Protein AF-A0A958RE32-F1 (afdb_monomer)

Solvent-accessible surface area (backbone atoms only — not comparable to full-atom values): 5850 Å² total; per-residue (Å²): 126,75,71,66,57,62,54,50,54,52,54,55,56,51,62,74,69,63,74,47,72,66,55,55,51,49,58,53,49,54,55,51,52,52,52,31,66,75,67,73,54,88,83,80,66,58,71,59,56,53,50,49,66,52,49,50,57,54,50,54,53,39,24,56,78,45,50,43,34,54,66,59,23,15,59,75,70,73,48,55,49,69,57,46,50,53,49,37,63,72,67,67,59,83,75,64,62,78,126

Foldseek 3Di:
DVPVVVVVVVVVVVVVVDCDPVNVVVVVVVVVVVVCVVVVDDDPPVVVVVCLVVVLVLLLVLCVVVQNPLVSSCVVVVHDSVVSVVSCVVNVHDRHRDD

Sequence (99 aa):
METYETQRDHLYVTNLNSTSLEHLVKSKLSLLFEQQKQADVELNGLHKIIIEQVEKPLIELSLRQYNGNQVKAAKLLGINRNTLKKKIDAYKIEVKKHH

pLDDT: mean 83.8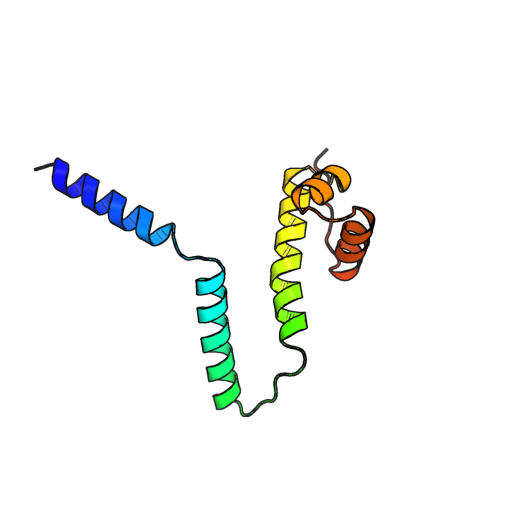5, std 16.87, range [43.72, 97.25]

Structure (mmCIF, N/CA/C/O backbone):
data_AF-A0A958RE32-F1
#
_entry.id   AF-A0A958RE32-F1
#
loop_
_atom_site.group_PDB
_atom_site.id
_atom_site.type_symbol
_atom_site.label_atom_id
_atom_site.label_alt_id
_atom_site.label_comp_id
_atom_site.label_asym_id
_atom_site.label_entity_id
_atom_site.label_seq_id
_atom_site.pdbx_PDB_ins_code
_atom_site.Cartn_x
_atom_site.Cartn_y
_atom_site.Cartn_z
_atom_site.occupancy
_atom_site.B_iso_or_equiv
_atom_site.auth_seq_id
_atom_site.auth_comp_id
_atom_site.auth_asym_id
_atom_site.auth_atom_id
_atom_site.pdbx_PDB_model_num
ATOM 1 N N . MET A 1 1 ? -14.042 45.659 -10.125 1.00 48.41 1 MET A N 1
ATOM 2 C CA . MET A 1 1 ? -14.971 44.690 -9.499 1.00 48.41 1 MET A CA 1
ATOM 3 C C . MET A 1 1 ? -14.619 43.248 -9.867 1.00 48.41 1 MET A C 1
ATOM 5 O O . MET A 1 1 ? -14.758 42.402 -9.004 1.00 48.41 1 MET A O 1
ATOM 9 N N . GLU A 1 2 ? -14.056 42.980 -11.052 1.00 50.03 2 GLU A N 1
ATOM 10 C CA . GLU A 1 2 ? -13.708 41.624 -11.544 1.00 50.03 2 GLU A CA 1
ATOM 11 C C . GLU A 1 2 ? -12.478 40.946 -10.893 1.00 50.03 2 GLU A C 1
ATOM 13 O O . GLU A 1 2 ? -12.237 39.755 -11.083 1.00 50.03 2 GLU A O 1
ATOM 18 N N . THR A 1 3 ? -11.680 41.661 -10.094 1.00 43.72 3 THR A N 1
ATOM 19 C CA . THR A 1 3 ? -10.432 41.115 -9.524 1.00 43.72 3 THR A CA 1
ATOM 20 C C . THR A 1 3 ? -10.617 40.375 -8.194 1.00 43.72 3 THR A C 1
ATOM 22 O O . THR A 1 3 ? -9.760 39.578 -7.821 1.00 43.72 3 THR A O 1
ATOM 25 N N . TYR A 1 4 ? -11.732 40.585 -7.484 1.00 49.62 4 TYR A N 1
ATOM 26 C CA . TYR A 1 4 ? -12.010 39.915 -6.201 1.00 49.62 4 TYR A CA 1
ATOM 27 C C . TYR A 1 4 ? -12.692 38.547 -6.362 1.00 49.62 4 TYR A C 1
ATOM 29 O O . TYR A 1 4 ? -12.613 37.714 -5.460 1.00 49.62 4 TYR A O 1
ATOM 37 N N . GLU A 1 5 ? -13.341 38.307 -7.501 1.00 49.53 5 GLU A N 1
ATOM 38 C CA . GLU A 1 5 ? -14.027 37.048 -7.822 1.00 49.53 5 GLU A CA 1
ATOM 39 C C . GLU A 1 5 ? -13.012 35.967 -8.223 1.00 49.53 5 GLU A C 1
ATOM 41 O O . GLU A 1 5 ? -12.954 34.904 -7.608 1.00 49.53 5 GLU A O 1
ATOM 46 N N . THR A 1 6 ? -12.069 36.326 -9.101 1.00 51.91 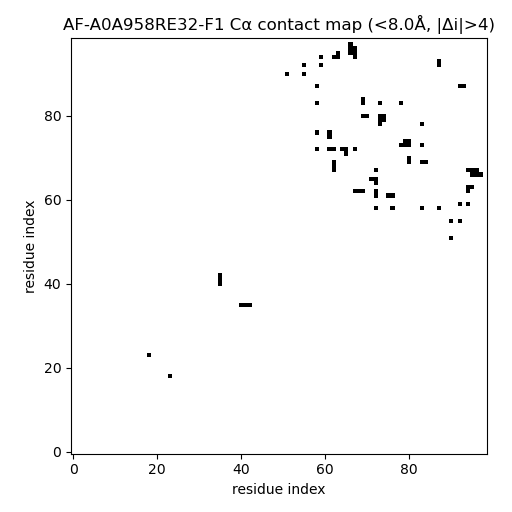6 THR A N 1
ATOM 47 C CA . THR A 1 6 ? -10.961 35.462 -9.552 1.00 51.91 6 THR A CA 1
ATOM 48 C C . THR A 1 6 ? -10.073 34.961 -8.399 1.00 51.91 6 THR A C 1
ATOM 50 O O . THR A 1 6 ? -9.546 33.848 -8.433 1.00 51.91 6 THR A O 1
ATOM 53 N N . GLN A 1 7 ? -9.916 35.758 -7.337 1.00 48.00 7 GLN A N 1
ATOM 54 C CA . GLN A 1 7 ? -9.099 35.385 -6.179 1.00 48.00 7 GLN A CA 1
ATOM 55 C C . GLN A 1 7 ? -9.831 34.440 -5.209 1.00 48.00 7 GLN A C 1
ATOM 57 O O . GLN A 1 7 ? -9.185 33.619 -4.556 1.00 48.00 7 GLN A O 1
ATOM 62 N N . ARG A 1 8 ? -11.170 34.499 -5.141 1.00 51.34 8 ARG A N 1
ATOM 63 C CA . ARG A 1 8 ? -11.984 33.545 -4.368 1.00 51.34 8 ARG A CA 1
ATOM 64 C C . ARG A 1 8 ? -11.993 32.169 -5.026 1.00 51.34 8 ARG A C 1
ATOM 66 O O . ARG A 1 8 ? -11.800 31.181 -4.323 1.00 51.34 8 ARG A O 1
ATOM 73 N N . ASP A 1 9 ? -12.101 32.107 -6.350 1.00 51.81 9 ASP A N 1
ATOM 74 C CA . ASP A 1 9 ? -12.082 30.838 -7.088 1.00 51.81 9 ASP A CA 1
ATOM 75 C C . ASP A 1 9 ? -10.749 30.094 -6.922 1.00 51.81 9 ASP A C 1
ATOM 77 O O . ASP A 1 9 ? -10.726 28.888 -6.669 1.00 51.81 9 ASP A O 1
ATOM 81 N N . HIS A 1 10 ? -9.624 30.814 -6.924 1.00 54.56 10 HIS A N 1
ATOM 82 C CA . HIS A 1 10 ? -8.313 30.214 -6.666 1.00 54.56 10 HIS A CA 1
ATOM 83 C C . HIS A 1 10 ? -8.144 29.673 -5.235 1.00 54.56 10 HIS A C 1
ATOM 85 O O . HIS A 1 10 ? -7.472 28.651 -5.061 1.00 54.56 10 HIS A O 1
ATOM 91 N N . LEU A 1 11 ? -8.761 30.305 -4.228 1.00 50.66 11 LEU A N 1
ATOM 92 C CA . LEU A 1 11 ? -8.757 29.849 -2.828 1.00 50.66 11 LEU A CA 1
ATOM 93 C C . LEU A 1 11 ? -9.627 28.591 -2.619 1.00 50.66 11 LEU A C 1
ATOM 95 O O . LEU A 1 11 ? -9.255 27.723 -1.828 1.00 50.66 11 LEU A O 1
ATOM 99 N N . TYR A 1 12 ? -10.728 28.427 -3.364 1.00 50.97 12 TYR A N 1
ATOM 100 C CA . TYR A 1 12 ? -11.518 27.183 -3.361 1.00 50.97 12 TYR A CA 1
ATOM 101 C C . TYR A 1 12 ? -10.790 26.028 -4.060 1.00 50.97 12 TYR A C 1
ATOM 103 O O . TYR A 1 12 ? -10.766 24.907 -3.549 1.00 50.97 12 TYR A O 1
ATOM 111 N N . VAL A 1 13 ? -10.125 26.299 -5.187 1.00 51.97 13 VAL A N 1
ATOM 112 C CA . VAL A 1 13 ? -9.361 25.290 -5.938 1.00 51.97 13 VAL A CA 1
ATOM 113 C C . VAL A 1 13 ? -8.128 24.813 -5.158 1.00 51.97 13 VAL A C 1
ATOM 115 O O . VAL A 1 13 ? -7.788 23.636 -5.215 1.00 51.97 13 VAL A O 1
ATOM 118 N N . THR A 1 14 ? -7.465 25.669 -4.374 1.00 51.03 14 THR A N 1
ATOM 119 C CA . THR A 1 14 ? -6.322 25.251 -3.530 1.00 51.03 14 THR A CA 1
ATOM 120 C C . THR A 1 14 ? -6.738 24.456 -2.291 1.00 51.03 14 THR A C 1
ATOM 122 O O . THR A 1 14 ? -6.027 23.524 -1.906 1.00 51.03 14 THR A O 1
ATOM 125 N N . ASN A 1 15 ? -7.906 24.747 -1.709 1.00 51.78 15 ASN A N 1
ATOM 126 C CA . ASN A 1 15 ? -8.454 23.993 -0.575 1.00 51.78 15 ASN A CA 1
ATOM 127 C C . ASN A 1 15 ? -8.926 22.581 -0.997 1.00 51.78 15 ASN A C 1
ATOM 129 O O . ASN A 1 15 ? -8.714 21.606 -0.282 1.00 51.78 15 ASN A O 1
ATOM 133 N N . LEU A 1 16 ? -9.436 22.429 -2.226 1.00 52.44 16 LEU A N 1
ATOM 134 C CA . LEU A 1 16 ? -9.709 21.118 -2.841 1.00 52.44 16 LEU A CA 1
ATOM 135 C C . LEU A 1 16 ? -8.434 20.320 -3.187 1.00 52.44 16 LEU A C 1
ATOM 137 O O . LEU A 1 16 ? -8.493 19.100 -3.323 1.00 52.44 16 LEU A O 1
ATOM 141 N N . ASN A 1 17 ? -7.279 20.985 -3.300 1.00 57.84 17 ASN A N 1
ATOM 142 C CA . ASN A 1 17 ? -6.015 20.399 -3.764 1.00 57.84 17 ASN A CA 1
ATOM 143 C C . ASN A 1 17 ? -5.009 20.049 -2.650 1.00 57.84 17 ASN A C 1
ATOM 145 O O . ASN A 1 17 ? -3.875 19.684 -2.954 1.00 57.84 17 ASN A O 1
ATOM 149 N N . SER A 1 18 ? -5.373 20.142 -1.368 1.00 61.69 18 SER A N 1
ATOM 150 C CA . SER A 1 18 ? -4.418 19.954 -0.258 1.00 61.69 18 SER A CA 1
ATOM 151 C C . SER A 1 18 ? -4.901 19.017 0.853 1.00 61.69 18 SER A C 1
ATOM 153 O O . SER A 1 18 ? -4.418 19.076 1.982 1.00 61.69 18 SER A O 1
ATOM 155 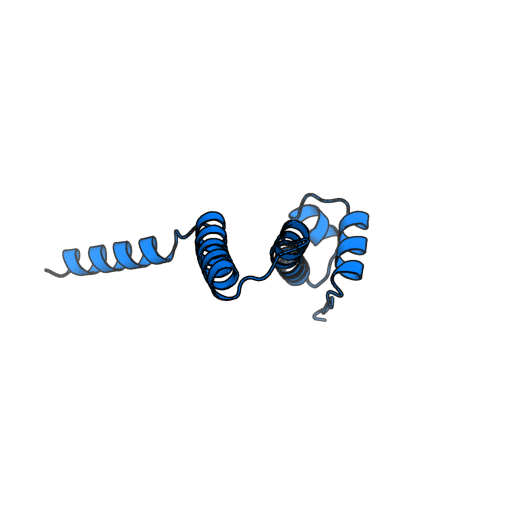N N . THR A 1 19 ? -5.801 18.076 0.547 1.00 69.62 19 THR A N 1
ATOM 156 C CA . THR A 1 19 ? -6.052 16.976 1.492 1.00 69.62 19 THR A CA 1
ATOM 157 C C . THR A 1 19 ? -4.937 15.941 1.359 1.00 69.62 19 THR A C 1
ATOM 159 O O . THR A 1 19 ? -4.812 15.278 0.329 1.00 69.62 19 THR A O 1
ATOM 162 N N . SER A 1 20 ? -4.096 15.806 2.388 1.00 85.75 20 SER A N 1
ATOM 163 C CA . SER A 1 20 ? -3.026 14.806 2.379 1.00 85.75 20 SER A CA 1
ATOM 164 C C . SER A 1 20 ? -3.592 13.383 2.449 1.00 85.75 20 SER A C 1
ATOM 166 O O . SER A 1 20 ? -4.668 13.153 3.008 1.00 85.75 20 SER A O 1
ATOM 168 N N . LEU A 1 21 ? -2.843 12.400 1.936 1.00 84.44 21 LEU A N 1
ATOM 169 C CA . LEU A 1 21 ? -3.192 10.982 2.098 1.00 84.44 21 LEU A CA 1
ATOM 170 C C . LEU A 1 21 ? -3.384 10.624 3.580 1.00 84.44 21 LEU A C 1
ATOM 172 O O . LEU A 1 21 ? -4.279 9.858 3.920 1.00 84.44 21 LEU A O 1
ATOM 176 N N . GLU A 1 22 ? -2.591 11.233 4.462 1.00 88.38 22 GLU A N 1
ATOM 177 C CA . GLU A 1 22 ? -2.727 11.087 5.910 1.00 88.38 22 GLU A CA 1
ATOM 178 C C . GLU A 1 22 ? -4.104 11.541 6.412 1.00 88.38 22 GLU A C 1
ATOM 180 O O . GLU A 1 22 ? -4.747 10.806 7.159 1.00 88.38 22 GLU A O 1
ATOM 185 N N . HIS A 1 23 ? -4.600 12.700 5.961 1.00 89.44 23 HIS A N 1
ATOM 186 C CA . HIS A 1 23 ? -5.936 13.174 6.328 1.00 89.44 23 HIS A CA 1
ATOM 187 C C . HIS A 1 23 ? -7.028 12.226 5.827 1.00 89.44 23 HIS A C 1
ATOM 189 O O . HIS A 1 23 ? -7.922 11.878 6.594 1.00 89.44 23 HIS A O 1
ATOM 195 N N . LEU A 1 24 ? -6.932 11.744 4.584 1.00 89.75 24 LEU A N 1
ATOM 196 C CA . LEU A 1 24 ? -7.906 10.798 4.025 1.00 89.75 24 LEU A CA 1
ATOM 197 C C . LEU A 1 24 ? -7.938 9.478 4.803 1.00 89.75 24 LEU A C 1
ATOM 199 O O . LEU A 1 24 ? -9.014 8.973 5.133 1.00 89.75 24 LEU A O 1
ATOM 203 N N . VAL A 1 25 ? -6.763 8.936 5.131 1.00 91.62 25 VAL A N 1
ATOM 204 C CA . VAL A 1 25 ? -6.639 7.713 5.931 1.00 91.62 25 VAL A CA 1
ATOM 205 C C . VAL A 1 25 ? -7.208 7.941 7.329 1.00 91.62 25 VAL A C 1
ATOM 207 O O . VAL A 1 25 ? -8.014 7.134 7.787 1.00 91.62 25 VAL A O 1
ATOM 210 N N . LYS A 1 26 ? -6.864 9.056 7.985 1.00 91.88 26 LYS A N 1
ATOM 211 C CA . LYS A 1 26 ? -7.374 9.405 9.316 1.00 91.88 26 LYS A CA 1
ATOM 212 C C . LYS A 1 26 ? -8.897 9.498 9.324 1.00 91.88 26 LYS A C 1
ATOM 214 O O . LYS A 1 26 ? -9.529 8.814 10.122 1.00 91.88 26 LYS A O 1
ATOM 219 N N . SER A 1 27 ? -9.488 10.263 8.406 1.00 92.25 27 SER A N 1
ATOM 220 C CA . SER A 1 27 ? -10.944 10.399 8.293 1.00 92.25 27 SER A CA 1
ATOM 221 C C . SER A 1 27 ? -11.630 9.051 8.066 1.00 92.25 27 SER A C 1
ATOM 223 O O . SER A 1 27 ? -12.641 8.758 8.703 1.00 92.25 27 SER A O 1
ATOM 225 N N . LYS A 1 28 ? -11.070 8.195 7.201 1.00 91.50 28 LYS A N 1
ATOM 226 C CA . LYS A 1 28 ? -11.641 6.871 6.923 1.00 91.50 28 LYS A CA 1
ATOM 227 C C . LYS A 1 28 ? -11.551 5.930 8.126 1.00 91.50 28 LYS A C 1
ATOM 229 O O . LYS A 1 28 ? -12.515 5.217 8.399 1.00 91.50 28 LYS A O 1
ATOM 234 N N . LEU A 1 29 ? -10.419 5.920 8.830 1.00 93.12 29 LEU A N 1
ATOM 235 C CA . LEU A 1 29 ? -10.209 5.074 10.007 1.00 93.12 29 LEU A CA 1
ATOM 236 C C . LEU A 1 29 ? -11.053 5.525 11.200 1.00 93.12 29 LEU A C 1
ATOM 238 O O . LEU A 1 29 ? -11.602 4.672 11.890 1.00 93.12 29 LEU A O 1
ATOM 242 N N . SER A 1 30 ? -11.217 6.834 11.415 1.00 93.94 30 SER A N 1
ATOM 243 C CA . SER A 1 30 ? -12.109 7.360 12.455 1.00 93.94 30 SER A CA 1
ATOM 244 C C . SER A 1 30 ? -13.537 6.848 12.278 1.00 93.94 30 SER A C 1
ATOM 246 O O . SER A 1 30 ? -14.095 6.278 13.212 1.00 93.94 30 SER A O 1
ATOM 248 N N . LEU A 1 31 ? -14.080 6.946 11.059 1.00 92.69 31 LEU A N 1
ATOM 249 C CA . LEU A 1 31 ? -15.406 6.413 10.742 1.00 92.69 31 LEU A CA 1
ATOM 250 C C . LEU A 1 31 ? -15.487 4.895 10.974 1.00 92.69 31 LEU A C 1
ATOM 252 O O . LEU A 1 31 ? -16.458 4.398 11.536 1.00 92.69 31 LEU A O 1
ATOM 256 N N . LEU A 1 32 ? -14.460 4.151 10.557 1.00 92.06 32 LEU A N 1
ATOM 257 C CA . LEU A 1 32 ? -14.414 2.699 10.723 1.00 92.06 32 LEU A CA 1
ATOM 258 C C . LEU A 1 32 ? -14.405 2.284 12.204 1.00 92.06 32 LEU A C 1
ATOM 260 O O . LEU A 1 32 ? -15.085 1.329 12.570 1.00 92.06 32 LEU A O 1
ATOM 264 N N . PHE A 1 33 ? -13.687 3.005 13.068 1.00 92.44 33 PHE A N 1
ATOM 265 C CA . PHE A 1 33 ? -13.666 2.728 14.508 1.00 92.44 33 PHE A CA 1
ATOM 266 C C . PHE A 1 33 ? -14.971 3.105 15.213 1.00 92.44 33 PHE A C 1
ATOM 268 O O . PHE A 1 33 ? -15.360 2.439 16.171 1.00 92.44 33 PHE A O 1
ATOM 275 N N . GLU A 1 34 ? -15.676 4.138 14.756 1.00 92.75 34 GLU A N 1
ATOM 276 C CA . GLU A 1 34 ? -17.018 4.453 15.260 1.00 92.75 34 GLU A CA 1
ATOM 277 C C . GLU A 1 34 ? -18.012 3.338 14.924 1.00 92.75 34 GLU A C 1
ATOM 279 O O . GLU A 1 34 ? -18.728 2.862 15.804 1.00 92.75 34 GLU A O 1
ATOM 284 N N . GLN A 1 35 ? -17.989 2.855 13.680 1.00 90.44 35 GLN A N 1
ATOM 285 C CA . GLN A 1 35 ? -18.815 1.729 13.235 1.00 90.44 35 GLN A CA 1
ATOM 286 C C . GLN A 1 35 ? -18.489 0.444 13.998 1.00 90.44 35 GLN A C 1
ATOM 288 O O . GLN A 1 35 ? -19.394 -0.279 14.408 1.00 90.44 35 GLN A O 1
ATOM 293 N N . GLN A 1 36 ? -17.202 0.180 14.233 1.00 90.81 36 GLN A N 1
ATOM 294 C CA . GLN A 1 36 ? -16.756 -0.955 15.035 1.00 90.81 36 GLN A CA 1
ATOM 295 C C . GLN A 1 36 ? -17.361 -0.918 16.445 1.00 90.81 36 GLN A C 1
ATOM 297 O O . GLN A 1 36 ? -17.891 -1.926 16.906 1.00 90.81 36 GLN A O 1
ATOM 302 N N . LYS A 1 37 ? -17.303 0.238 17.120 1.00 89.62 37 LYS A N 1
ATOM 303 C CA . LYS A 1 37 ? -17.860 0.410 18.471 1.00 89.62 37 LYS A CA 1
ATOM 304 C C . LYS A 1 37 ? -19.370 0.198 18.508 1.00 89.62 37 LYS A C 1
ATOM 306 O O . LYS A 1 37 ? -19.876 -0.346 19.478 1.00 89.62 37 LYS A O 1
ATOM 311 N N . GLN A 1 38 ? -20.083 0.634 17.472 1.00 91.19 38 GLN A N 1
ATOM 312 C CA . GLN A 1 38 ? -21.533 0.450 17.374 1.00 91.19 38 GLN A CA 1
ATOM 313 C C . GLN A 1 38 ? -21.927 -1.011 17.135 1.00 91.19 38 GLN A C 1
ATOM 315 O O . GLN A 1 38 ? -22.964 -1.446 17.624 1.00 91.19 38 GLN A O 1
ATOM 320 N N . ALA A 1 39 ? -21.119 -1.751 16.374 1.00 89.56 39 ALA A N 1
ATOM 321 C CA . ALA A 1 39 ? -21.382 -3.145 16.031 1.00 89.56 39 ALA A CA 1
ATOM 322 C C . ALA A 1 39 ? -20.869 -4.154 17.077 1.00 89.56 39 ALA A C 1
ATOM 324 O O . ALA A 1 39 ? -21.205 -5.328 16.971 1.00 89.56 3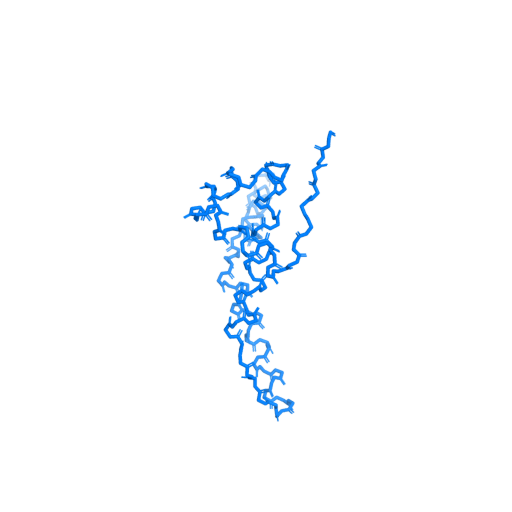9 ALA A O 1
ATOM 325 N N . ASP A 1 40 ? -20.060 -3.708 18.045 1.00 89.19 40 ASP A N 1
ATOM 326 C CA . ASP A 1 40 ? -19.406 -4.540 19.069 1.00 89.19 40 ASP A CA 1
ATOM 327 C C . ASP A 1 40 ? -18.594 -5.713 18.475 1.00 89.19 40 ASP A C 1
ATOM 329 O O . ASP A 1 40 ? -18.702 -6.867 18.883 1.00 89.19 40 ASP A O 1
ATOM 333 N N . VAL A 1 41 ? -17.792 -5.418 17.441 1.00 87.88 41 VAL A N 1
ATOM 334 C CA . VAL A 1 41 ? -16.970 -6.412 16.723 1.00 87.88 41 VAL A CA 1
ATOM 335 C C . VAL A 1 41 ? -15.477 -6.147 16.918 1.00 87.88 41 VAL A C 1
ATOM 337 O O . VAL A 1 41 ? -15.005 -5.012 16.834 1.00 87.88 41 VAL A O 1
ATOM 340 N N . GLU A 1 42 ? -14.687 -7.205 17.098 1.00 85.12 42 GLU A N 1
ATOM 341 C CA . GLU A 1 42 ? -13.225 -7.111 17.115 1.00 85.12 42 GLU A CA 1
ATOM 342 C C . GLU A 1 42 ? -12.622 -7.032 15.702 1.00 85.12 42 GLU A C 1
ATOM 344 O O . GLU A 1 42 ? -12.913 -7.845 14.822 1.00 85.12 42 GLU A O 1
ATOM 349 N N . LEU A 1 43 ? -11.720 -6.068 15.490 1.00 82.50 43 LEU A N 1
ATOM 350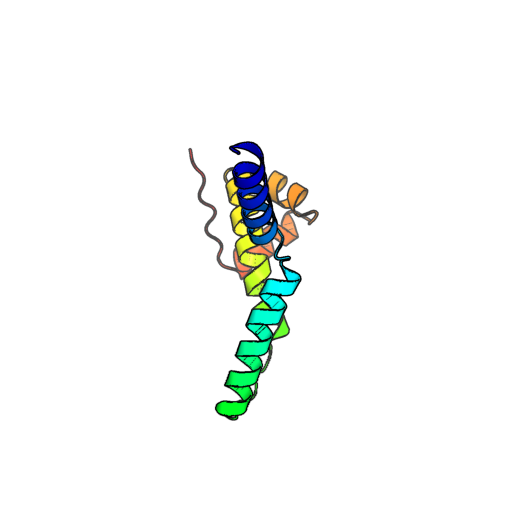 C CA . LEU A 1 43 ? -10.955 -5.933 14.250 1.00 82.50 43 LEU A CA 1
ATOM 351 C C . LEU A 1 43 ? -9.575 -6.574 14.397 1.00 82.50 43 LEU A C 1
ATOM 353 O O . LEU A 1 43 ? -8.687 -6.021 15.044 1.00 82.50 43 LEU A O 1
ATOM 357 N N . ASN A 1 44 ? -9.361 -7.698 13.716 1.00 87.62 44 ASN A N 1
ATOM 358 C CA . ASN A 1 44 ? -8.075 -8.389 13.692 1.00 87.62 44 ASN A CA 1
ATOM 359 C C . ASN A 1 44 ? -7.340 -8.159 12.362 1.00 87.62 44 ASN A C 1
ATOM 361 O O . ASN A 1 44 ? -7.922 -8.251 11.284 1.00 87.62 44 ASN A O 1
ATOM 365 N N . GLY A 1 45 ? -6.037 -7.860 12.427 1.00 89.69 45 GLY A N 1
ATOM 366 C CA . GLY A 1 45 ? -5.186 -7.738 11.233 1.00 89.69 45 GLY A CA 1
ATOM 367 C C . GLY A 1 45 ? -5.339 -6.438 10.430 1.00 89.69 45 GLY A C 1
ATOM 368 O O . GLY A 1 45 ? -4.890 -6.382 9.284 1.00 89.69 45 GLY A O 1
ATOM 369 N N . LEU A 1 46 ? -5.914 -5.382 11.020 1.00 89.88 46 LEU A N 1
ATOM 370 C CA . LEU A 1 46 ? -6.187 -4.109 10.337 1.00 89.88 46 LEU A CA 1
ATOM 371 C C . LEU A 1 46 ? -4.952 -3.506 9.651 1.00 89.88 46 LEU A C 1
ATOM 373 O O . LEU A 1 46 ? -5.054 -3.043 8.520 1.00 89.88 46 LEU A O 1
ATOM 377 N N . HIS A 1 47 ? -3.777 -3.565 10.286 1.00 92.06 47 HIS A N 1
ATOM 378 C CA . HIS A 1 47 ? -2.534 -3.063 9.689 1.00 92.06 47 HIS A CA 1
ATOM 379 C C . HIS A 1 47 ? -2.275 -3.676 8.306 1.00 92.06 47 HIS A C 1
ATOM 381 O O . HIS A 1 47 ? -2.028 -2.954 7.345 1.00 92.06 47 HIS A O 1
ATOM 387 N N . LYS A 1 48 ? -2.387 -5.005 8.182 1.00 92.19 48 LYS A N 1
ATOM 388 C CA . LYS A 1 48 ? -2.188 -5.698 6.905 1.00 92.19 48 LYS A CA 1
ATOM 389 C C . LYS A 1 48 ? -3.218 -5.238 5.873 1.00 92.19 48 LYS A C 1
ATOM 391 O O . LYS A 1 48 ? -2.831 -4.881 4.770 1.00 92.19 48 LYS A O 1
ATOM 396 N N . ILE A 1 49 ? -4.494 -5.178 6.257 1.00 91.50 49 ILE A N 1
ATOM 397 C CA . ILE A 1 49 ? -5.588 -4.750 5.372 1.00 91.50 49 ILE A CA 1
ATOM 398 C C . ILE A 1 49 ? -5.326 -3.344 4.820 1.00 91.50 49 ILE A C 1
ATOM 400 O O . ILE A 1 49 ? -5.429 -3.124 3.617 1.00 91.50 49 ILE A O 1
ATOM 404 N N . ILE A 1 50 ? -4.957 -2.394 5.681 1.00 92.88 50 ILE A N 1
ATOM 405 C CA . ILE A 1 50 ? -4.719 -1.007 5.268 1.00 92.88 50 ILE A CA 1
ATOM 406 C C . ILE A 1 50 ? -3.485 -0.896 4.372 1.00 92.88 50 ILE A C 1
ATOM 408 O O . ILE A 1 50 ? -3.548 -0.232 3.339 1.00 92.88 50 ILE A O 1
ATOM 412 N N . ILE A 1 51 ? -2.386 -1.572 4.716 1.00 94.06 51 ILE A N 1
ATOM 413 C CA . ILE A 1 51 ? -1.186 -1.581 3.871 1.00 94.06 51 ILE A CA 1
ATOM 414 C C . ILE A 1 51 ? -1.497 -2.163 2.490 1.00 94.06 51 ILE A C 1
ATOM 416 O O . ILE A 1 51 ? -1.095 -1.574 1.492 1.00 94.06 51 ILE A O 1
ATOM 420 N N . GLU A 1 52 ? -2.260 -3.253 2.403 1.00 93.75 52 GLU A N 1
ATOM 421 C CA . GLU A 1 52 ? -2.673 -3.836 1.121 1.00 93.75 52 GLU A CA 1
ATOM 422 C C . GLU A 1 52 ? -3.541 -2.868 0.298 1.00 93.75 52 GLU A C 1
ATOM 424 O O . GLU A 1 52 ? -3.315 -2.714 -0.904 1.00 93.75 52 GLU A O 1
ATOM 429 N N . GLN A 1 53 ? -4.484 -2.169 0.941 1.00 91.81 53 GLN A N 1
ATOM 430 C CA . GLN A 1 53 ? -5.367 -1.184 0.299 1.00 91.81 53 GLN A CA 1
ATOM 431 C C . GLN A 1 53 ? -4.622 0.035 -0.253 1.00 91.81 53 GLN A C 1
ATOM 433 O O . GLN A 1 53 ? -5.069 0.627 -1.230 1.00 91.81 53 GLN A O 1
ATOM 438 N N . VAL A 1 54 ? -3.496 0.415 0.351 1.00 94.00 54 VAL A N 1
ATOM 439 C CA . VAL A 1 54 ? -2.670 1.534 -0.129 1.00 94.00 54 VAL A CA 1
ATOM 440 C C . VAL A 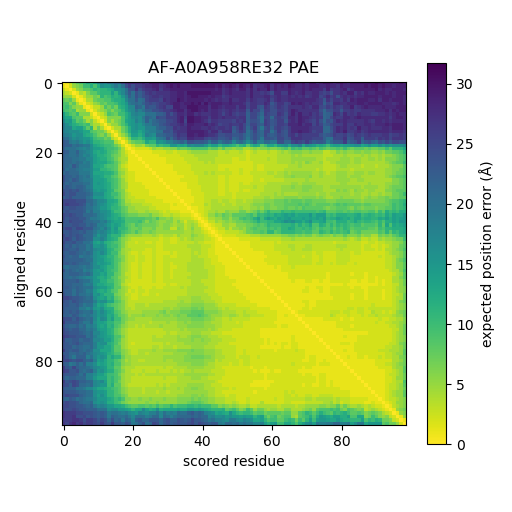1 54 ? -1.639 1.059 -1.152 1.00 94.00 54 VAL A 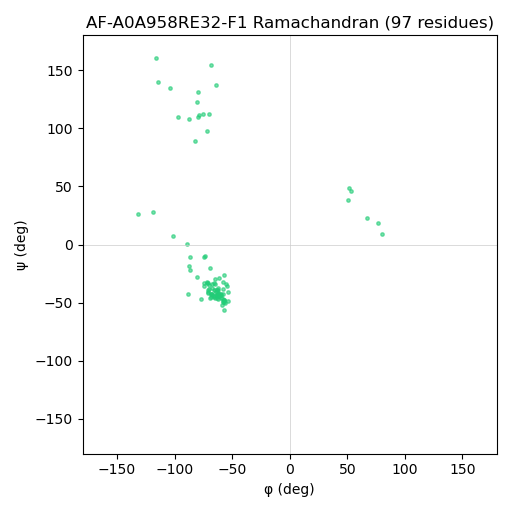C 1
ATOM 442 O O . VAL A 1 54 ? -1.424 1.701 -2.179 1.00 94.00 54 VAL A O 1
ATOM 445 N N . GLU A 1 55 ? -0.995 -0.077 -0.901 1.00 95.38 55 GLU A N 1
ATOM 446 C CA . GLU A 1 55 ? 0.118 -0.545 -1.719 1.00 95.38 55 GLU A CA 1
ATOM 447 C C . GLU A 1 55 ? -0.338 -1.100 -3.073 1.00 95.38 55 GLU A C 1
ATOM 449 O O . GLU A 1 55 ? 0.333 -0.881 -4.084 1.00 95.38 55 GLU A O 1
ATOM 454 N N . LYS A 1 56 ? -1.494 -1.772 -3.129 1.00 95.69 56 LYS A N 1
ATOM 455 C CA . LYS A 1 56 ? -2.057 -2.283 -4.384 1.00 95.69 56 LYS A CA 1
ATOM 456 C C . LYS A 1 56 ? -2.283 -1.179 -5.434 1.00 95.69 56 LYS A C 1
ATOM 458 O O . LYS A 1 56 ? -1.694 -1.300 -6.512 1.00 95.69 56 LYS A O 1
ATOM 463 N N . PRO A 1 57 ? -3.045 -0.097 -5.165 1.00 94.62 57 PRO A N 1
ATOM 464 C CA . PRO A 1 57 ? -3.250 0.964 -6.151 1.00 94.62 57 PRO A CA 1
ATOM 465 C C . PRO A 1 57 ? -1.955 1.713 -6.481 1.00 94.62 57 PRO A C 1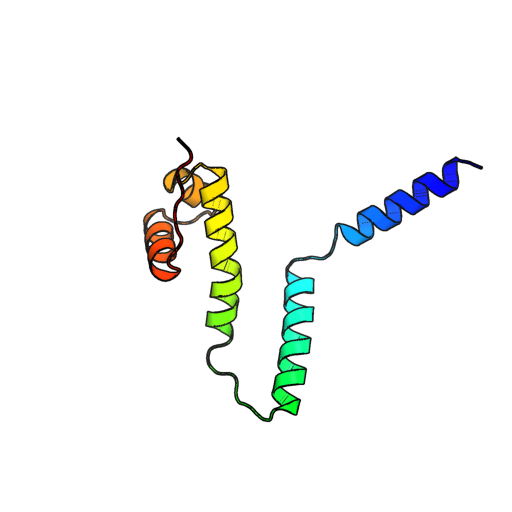
ATOM 467 O O . PRO A 1 57 ? -1.742 2.086 -7.634 1.00 94.62 57 PRO A O 1
ATOM 470 N N . LEU A 1 58 ? -1.045 1.879 -5.513 1.00 95.31 58 LEU A N 1
ATOM 471 C CA . LEU A 1 58 ? 0.276 2.460 -5.762 1.00 95.31 58 LEU A CA 1
ATOM 472 C C . LEU A 1 58 ? 1.059 1.649 -6.810 1.00 95.31 58 LEU A C 1
ATOM 474 O O . LEU A 1 58 ? 1.624 2.220 -7.749 1.00 95.31 58 LEU A O 1
ATOM 478 N N . ILE A 1 59 ? 1.072 0.319 -6.683 1.00 96.69 59 ILE A N 1
ATOM 479 C CA . ILE 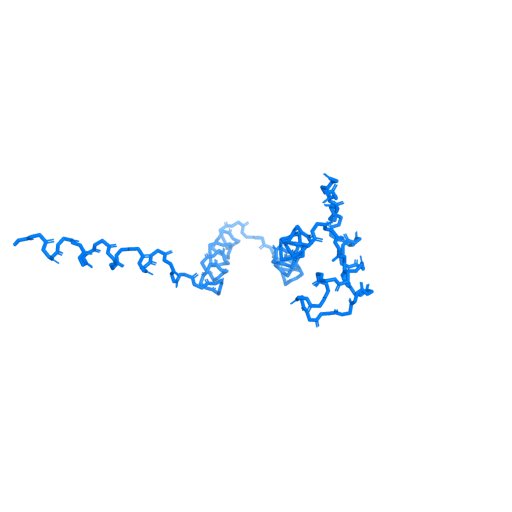A 1 59 ? 1.741 -0.577 -7.634 1.00 96.69 59 ILE A CA 1
ATOM 480 C C . ILE A 1 59 ? 1.031 -0.582 -8.992 1.00 96.69 59 ILE A C 1
ATOM 482 O O . ILE A 1 59 ? 1.701 -0.483 -10.021 1.00 96.69 59 ILE A O 1
ATOM 486 N N . GLU A 1 60 ? -0.299 -0.674 -9.019 1.00 95.69 60 GLU A N 1
ATOM 487 C CA . GLU A 1 60 ? -1.097 -0.672 -10.254 1.00 95.69 60 GLU A CA 1
ATOM 488 C C . GLU A 1 60 ? -0.852 0.589 -11.089 1.00 95.69 60 GLU A C 1
ATOM 490 O O . GLU A 1 60 ? -0.536 0.501 -12.279 1.00 95.69 60 GLU A O 1
ATOM 495 N N . LEU A 1 61 ? -0.924 1.763 -10.458 1.00 94.00 61 LEU A N 1
ATOM 496 C CA . LEU A 1 61 ? -0.687 3.045 -11.119 1.00 94.00 61 LEU A CA 1
ATOM 497 C C . LEU A 1 61 ? 0.765 3.176 -11.588 1.00 94.00 61 LEU A C 1
ATOM 499 O O . LEU A 1 61 ? 1.010 3.626 -12.707 1.00 94.00 61 LEU A O 1
ATOM 503 N N . SER A 1 62 ? 1.725 2.705 -10.790 1.00 94.88 62 SER A N 1
ATOM 504 C CA . SER A 1 62 ? 3.146 2.711 -11.163 1.00 94.88 62 SER A CA 1
ATOM 505 C C . SER A 1 62 ? 3.442 1.809 -12.362 1.00 94.88 62 SER A C 1
ATOM 507 O O . SER A 1 62 ? 4.235 2.163 -13.233 1.00 94.88 62 SER A O 1
ATOM 509 N N . LEU A 1 63 ? 2.803 0.640 -12.443 1.00 95.25 63 LEU A N 1
ATOM 510 C CA . LEU A 1 63 ? 2.924 -0.252 -13.596 1.00 95.25 63 LEU A CA 1
ATOM 511 C C . LEU A 1 63 ? 2.264 0.354 -14.831 1.00 95.25 63 LEU A C 1
ATOM 513 O O . LEU A 1 63 ? 2.858 0.305 -15.910 1.00 95.25 63 LEU A O 1
ATOM 517 N N . ARG A 1 64 ? 1.080 0.958 -14.678 1.00 93.94 64 ARG A N 1
ATOM 518 C CA . ARG A 1 64 ? 0.371 1.643 -15.765 1.00 93.94 64 ARG A CA 1
ATOM 519 C C . ARG A 1 64 ? 1.199 2.786 -16.347 1.00 93.94 64 ARG A C 1
ATOM 521 O O . ARG A 1 64 ? 1.292 2.882 -17.565 1.00 93.94 64 ARG A O 1
ATOM 528 N N . GLN A 1 65 ? 1.859 3.574 -15.499 1.00 92.69 65 GLN A N 1
ATOM 529 C CA . GLN A 1 65 ? 2.732 4.681 -15.907 1.00 92.69 65 GLN A CA 1
ATOM 530 C C . GLN A 1 65 ? 3.870 4.244 -16.846 1.00 92.69 65 GLN A C 1
ATOM 532 O O . GLN A 1 65 ? 4.361 5.042 -17.640 1.00 92.69 65 GLN A O 1
ATOM 537 N N . TYR A 1 66 ? 4.295 2.978 -16.771 1.00 93.88 66 TYR A N 1
ATOM 538 C CA . TYR A 1 66 ? 5.362 2.427 -17.608 1.00 93.88 66 TYR A CA 1
ATOM 539 C C . TYR A 1 66 ? 4.907 1.260 -18.491 1.00 93.88 66 TYR A C 1
ATOM 541 O O . TYR A 1 66 ? 5.724 0.394 -18.816 1.00 93.88 66 TYR A O 1
ATOM 549 N N . ASN A 1 67 ? 3.625 1.204 -18.868 1.00 92.44 67 ASN A N 1
ATOM 550 C CA . ASN A 1 67 ? 3.043 0.179 -19.748 1.00 92.44 67 ASN A CA 1
ATOM 551 C C . ASN A 1 67 ? 3.375 -1.264 -19.307 1.00 92.44 67 ASN A C 1
ATOM 553 O O . ASN A 1 67 ? 3.672 -2.142 -20.117 1.00 92.44 67 ASN A O 1
ATOM 557 N N . GLY A 1 68 ? 3.388 -1.510 -17.997 1.00 91.81 68 GLY A N 1
ATOM 558 C CA . GLY A 1 68 ? 3.708 -2.810 -17.412 1.00 91.81 68 GLY A CA 1
ATOM 559 C C . GLY A 1 68 ? 5.203 -3.131 -17.312 1.00 91.81 68 GLY A C 1
ATOM 560 O O . GLY A 1 68 ? 5.564 -4.261 -16.972 1.00 91.81 68 GLY A O 1
ATOM 561 N N . ASN A 1 69 ? 6.100 -2.174 -17.573 1.00 94.25 69 ASN A N 1
ATOM 562 C CA . ASN A 1 69 ? 7.535 -2.362 -17.376 1.00 94.25 69 ASN A CA 1
ATOM 563 C C . ASN A 1 69 ? 7.884 -2.382 -15.878 1.00 94.25 69 ASN A C 1
ATOM 565 O O . ASN A 1 69 ? 8.092 -1.346 -15.243 1.00 94.25 69 ASN A O 1
ATOM 569 N N . GLN A 1 70 ? 8.011 -3.591 -15.332 1.00 94.88 70 GLN A N 1
ATOM 570 C CA . GLN A 1 70 ? 8.315 -3.817 -13.918 1.00 94.88 70 GLN A CA 1
ATOM 571 C C . GLN A 1 70 ? 9.670 -3.246 -13.484 1.00 94.88 70 GLN A C 1
ATOM 573 O O . GLN A 1 70 ? 9.822 -2.879 -12.327 1.00 94.88 70 GLN A O 1
ATOM 578 N N . VAL A 1 71 ? 10.663 -3.149 -14.375 1.00 96.25 71 VAL A N 1
ATOM 579 C CA . VAL A 1 71 ? 11.976 -2.582 -14.019 1.00 96.25 71 VAL A CA 1
ATOM 580 C C . VAL A 1 71 ? 11.852 -1.081 -13.766 1.00 96.25 71 VAL A C 1
ATOM 582 O O . VAL A 1 71 ? 12.340 -0.584 -12.752 1.00 96.25 71 VAL A O 1
ATOM 585 N N . LYS A 1 72 ? 11.154 -0.362 -14.652 1.00 95.06 72 LYS A N 1
ATOM 586 C CA . LYS A 1 72 ? 10.909 1.078 -14.491 1.00 95.06 72 LYS A CA 1
ATOM 587 C C . LYS A 1 72 ? 9.979 1.365 -13.311 1.00 95.06 72 LYS A C 1
ATOM 589 O O . LYS A 1 72 ? 10.288 2.241 -12.511 1.00 95.06 72 LYS A O 1
ATOM 594 N N . ALA A 1 73 ? 8.912 0.582 -13.152 1.00 95.69 73 ALA A N 1
ATOM 595 C CA . ALA A 1 73 ? 8.001 0.708 -12.016 1.00 95.69 73 ALA A CA 1
ATOM 596 C C . ALA A 1 73 ? 8.706 0.438 -10.675 1.00 95.69 73 ALA A C 1
ATOM 598 O O . ALA A 1 73 ? 8.531 1.198 -9.732 1.00 95.69 73 ALA A O 1
ATOM 599 N N . ALA A 1 74 ? 9.564 -0.585 -10.594 1.00 96.56 74 ALA A N 1
ATOM 600 C CA . ALA A 1 74 ? 10.345 -0.866 -9.388 1.00 96.56 74 ALA A CA 1
ATOM 601 C C . ALA A 1 74 ? 11.307 0.280 -9.048 1.00 96.56 74 ALA A C 1
ATOM 603 O O . ALA A 1 74 ? 11.435 0.645 -7.883 1.00 96.56 74 ALA A O 1
ATOM 604 N N . LYS A 1 75 ? 11.931 0.889 -10.069 1.00 96.12 75 LYS A N 1
ATOM 605 C CA . LYS A 1 75 ? 12.783 2.071 -9.897 1.00 96.12 75 LYS A CA 1
ATOM 606 C C . LYS A 1 75 ? 11.992 3.281 -9.388 1.00 96.12 75 LYS A C 1
ATOM 608 O O . LYS A 1 75 ? 12.478 3.951 -8.487 1.00 96.12 75 LYS A O 1
ATOM 613 N N . LEU A 1 76 ? 10.794 3.536 -9.924 1.00 93.75 76 LEU A N 1
ATOM 614 C CA . LEU A 1 76 ? 9.901 4.603 -9.444 1.00 93.75 76 LEU A CA 1
ATOM 615 C C . LEU A 1 76 ? 9.489 4.385 -7.985 1.00 93.75 76 LEU A C 1
ATOM 617 O O . LEU A 1 76 ? 9.523 5.315 -7.192 1.00 93.75 76 LEU A O 1
ATOM 621 N N . LEU A 1 77 ? 9.139 3.149 -7.636 1.00 93.94 77 LEU A N 1
ATOM 622 C CA . LEU A 1 77 ? 8.739 2.769 -6.282 1.00 93.94 77 LEU A CA 1
ATOM 623 C C . LEU A 1 77 ? 9.917 2.692 -5.295 1.00 93.94 77 LEU A C 1
ATOM 625 O O . LEU A 1 77 ? 9.690 2.537 -4.100 1.00 93.94 77 LEU A O 1
ATOM 629 N N . GLY A 1 78 ? 11.165 2.748 -5.772 1.00 96.19 78 GLY A N 1
ATOM 630 C CA . GLY A 1 78 ? 12.356 2.620 -4.928 1.00 96.19 78 GLY A CA 1
ATOM 631 C C . GLY A 1 78 ? 12.543 1.228 -4.312 1.00 96.19 78 GLY A C 1
ATOM 632 O O . GLY A 1 78 ? 13.226 1.090 -3.301 1.00 96.19 78 GLY A O 1
ATOM 633 N N . ILE A 1 79 ? 11.951 0.185 -4.905 1.00 96.88 79 ILE A N 1
ATOM 634 C CA . ILE A 1 79 ? 12.033 -1.194 -4.404 1.00 96.88 79 ILE A CA 1
ATOM 635 C C . ILE A 1 79 ? 12.746 -2.113 -5.392 1.00 96.88 79 ILE A C 1
ATOM 637 O O . ILE A 1 79 ? 12.833 -1.856 -6.592 1.00 96.88 79 ILE A O 1
ATOM 641 N N . ASN A 1 80 ? 13.232 -3.250 -4.899 1.00 97.25 80 ASN A N 1
ATOM 642 C CA . ASN A 1 80 ? 13.793 -4.280 -5.764 1.00 97.25 80 ASN A CA 1
ATOM 643 C C . ASN A 1 80 ? 12.707 -4.844 -6.706 1.00 97.25 80 ASN A C 1
ATOM 645 O O . ASN A 1 80 ? 11.602 -5.169 -6.269 1.00 97.25 80 ASN A O 1
ATOM 649 N N . ARG A 1 81 ? 13.032 -5.045 -7.990 1.00 97.19 81 ARG A N 1
ATOM 650 C CA . ARG A 1 81 ? 12.119 -5.642 -8.984 1.00 97.19 81 ARG A CA 1
ATOM 651 C C . ARG A 1 81 ? 11.582 -7.016 -8.568 1.00 97.19 81 ARG A C 1
ATOM 653 O O . ARG A 1 81 ? 10.439 -7.334 -8.875 1.00 97.19 81 ARG A O 1
ATOM 660 N N . ASN A 1 82 ? 12.367 -7.829 -7.862 1.00 96.56 82 ASN A N 1
ATOM 661 C CA . ASN A 1 82 ? 11.904 -9.112 -7.321 1.00 96.56 82 ASN A CA 1
ATOM 662 C C . ASN A 1 82 ? 10.855 -8.923 -6.223 1.00 96.56 82 ASN A C 1
ATOM 664 O O . ASN A 1 82 ? 9.892 -9.683 -6.163 1.00 96.56 82 ASN A O 1
ATOM 668 N N . THR A 1 83 ? 11.018 -7.900 -5.383 1.00 97.06 83 THR A N 1
ATOM 669 C CA . THR A 1 83 ? 10.020 -7.525 -4.375 1.00 97.06 83 THR A CA 1
ATOM 670 C C . THR A 1 83 ? 8.744 -7.038 -5.048 1.00 97.06 83 THR A C 1
ATOM 672 O O . THR A 1 83 ? 7.665 -7.499 -4.688 1.00 97.06 83 THR A O 1
ATOM 675 N N . LEU A 1 84 ? 8.860 -6.186 -6.073 1.00 96.88 84 LEU A N 1
ATOM 676 C CA . LEU A 1 84 ? 7.714 -5.753 -6.872 1.00 96.88 84 LEU A CA 1
ATOM 677 C C . LEU A 1 84 ? 6.978 -6.950 -7.487 1.00 96.88 84 LEU A C 1
ATOM 679 O O . LEU A 1 84 ? 5.765 -7.045 -7.348 1.00 96.88 84 LEU A O 1
ATOM 683 N N . LYS A 1 85 ? 7.699 -7.895 -8.106 1.00 96.44 85 LYS A N 1
ATOM 684 C CA . LYS A 1 85 ? 7.110 -9.115 -8.677 1.00 96.44 85 LYS A CA 1
ATOM 685 C C . LYS A 1 85 ? 6.319 -9.907 -7.630 1.00 96.44 85 LYS A C 1
ATOM 687 O O . LYS A 1 85 ? 5.154 -10.202 -7.858 1.00 96.44 85 LYS A O 1
ATOM 692 N N . LYS A 1 86 ? 6.912 -10.171 -6.459 1.00 96.94 86 LYS A N 1
ATOM 693 C CA . LYS A 1 86 ? 6.224 -10.867 -5.357 1.00 96.94 86 LYS A CA 1
ATOM 694 C C . LYS A 1 86 ? 4.950 -10.140 -4.916 1.00 96.94 86 LYS A C 1
ATOM 696 O O . LYS A 1 86 ? 3.960 -10.795 -4.617 1.00 96.94 86 LYS A O 1
ATOM 701 N N . LYS A 1 87 ? 4.963 -8.804 -4.881 1.00 96.06 87 LYS A N 1
ATOM 702 C CA . LYS A 1 87 ? 3.793 -7.988 -4.518 1.00 96.06 87 LYS A CA 1
ATOM 703 C C . LYS A 1 87 ? 2.708 -8.003 -5.598 1.00 96.06 87 LYS A C 1
ATOM 705 O O . LYS A 1 87 ? 1.537 -8.104 -5.260 1.00 96.06 87 LYS A O 1
ATOM 710 N N . ILE A 1 88 ? 3.085 -7.978 -6.878 1.00 95.69 88 ILE A N 1
ATOM 711 C CA . ILE A 1 88 ? 2.152 -8.157 -8.005 1.00 95.69 88 ILE A CA 1
ATOM 712 C C . ILE A 1 88 ? 1.426 -9.499 -7.882 1.00 95.69 88 ILE A C 1
ATOM 714 O O . ILE A 1 88 ? 0.198 -9.536 -7.963 1.00 95.69 88 ILE A O 1
ATOM 718 N N . ASP A 1 89 ? 2.179 -10.573 -7.634 1.00 95.31 89 ASP A N 1
ATOM 719 C CA . ASP A 1 89 ? 1.632 -11.923 -7.491 1.00 95.31 89 ASP A CA 1
ATOM 720 C C . ASP A 1 89 ? 0.730 -12.024 -6.242 1.00 95.31 89 ASP A C 1
ATOM 722 O O . ASP A 1 89 ? -0.385 -12.541 -6.318 1.00 95.31 89 ASP A O 1
ATOM 726 N N . ALA A 1 90 ? 1.161 -11.460 -5.105 1.00 94.62 90 ALA A N 1
ATOM 727 C CA . ALA A 1 90 ? 0.400 -11.463 -3.852 1.00 94.62 90 ALA A CA 1
ATOM 728 C C . ALA A 1 90 ? -0.927 -10.691 -3.951 1.00 94.62 90 ALA A C 1
ATOM 730 O O . ALA A 1 90 ? -1.952 -11.155 -3.453 1.00 94.62 90 ALA A O 1
ATOM 731 N N . TYR A 1 91 ? -0.927 -9.536 -4.619 1.00 94.81 91 TYR A N 1
ATOM 732 C CA . TYR A 1 91 ? -2.108 -8.676 -4.764 1.00 94.81 91 TYR A CA 1
ATOM 733 C C . TYR A 1 91 ? -2.960 -8.998 -5.995 1.00 94.81 91 TYR A C 1
ATOM 735 O O . TYR A 1 91 ? -3.993 -8.348 -6.211 1.00 94.81 91 TYR A O 1
ATOM 743 N N . LYS A 1 92 ? -2.549 -10.012 -6.774 1.00 93.69 92 LYS A N 1
ATOM 744 C CA . LYS A 1 92 ? -3.190 -10.456 -8.019 1.00 93.69 92 LYS A CA 1
ATOM 745 C C . LYS A 1 92 ? -3.410 -9.287 -8.985 1.00 93.69 92 LYS A C 1
ATOM 747 O O . LYS A 1 92 ? -4.515 -9.072 -9.476 1.00 93.69 92 LYS A O 1
ATOM 752 N N . ILE A 1 93 ? -2.363 -8.488 -9.192 1.00 92.62 93 ILE A N 1
ATOM 753 C CA . ILE A 1 93 ? -2.417 -7.297 -10.045 1.00 92.62 93 ILE A CA 1
ATOM 754 C C . ILE A 1 93 ? -2.294 -7.708 -11.515 1.00 92.62 93 ILE A C 1
ATOM 756 O O . ILE A 1 93 ? -1.300 -8.311 -11.926 1.00 92.62 93 ILE A O 1
ATOM 760 N N . GLU A 1 94 ? -3.285 -7.338 -12.327 1.00 88.69 94 GLU A N 1
ATOM 761 C CA . GLU A 1 94 ? -3.270 -7.586 -13.768 1.00 88.69 94 GLU A CA 1
ATOM 762 C C . GLU A 1 94 ? -2.398 -6.558 -14.496 1.00 88.69 94 GLU A C 1
ATOM 764 O O . GLU A 1 94 ? -2.749 -5.385 -14.644 1.00 88.69 94 GLU A O 1
ATOM 769 N N . VAL A 1 95 ? -1.249 -7.000 -15.005 1.00 82.12 95 VAL A N 1
ATOM 770 C CA . VAL A 1 95 ? -0.345 -6.132 -15.768 1.00 82.12 95 VAL A CA 1
ATOM 771 C C . VAL A 1 95 ? -0.822 -6.032 -17.219 1.00 82.12 95 VAL A C 1
ATOM 773 O O . VAL A 1 95 ? -0.412 -6.814 -18.077 1.00 82.12 95 VAL A O 1
ATOM 776 N N . LYS A 1 96 ? -1.687 -5.055 -17.511 1.00 73.94 96 LYS A N 1
ATOM 777 C CA . LYS A 1 96 ? -2.142 -4.782 -18.883 1.00 73.94 96 LYS A CA 1
ATOM 778 C C . LYS A 1 96 ? -1.044 -4.063 -19.670 1.00 73.94 96 LYS A C 1
ATOM 780 O O . LYS A 1 96 ? -0.695 -2.921 -19.378 1.00 73.94 96 LYS A O 1
ATOM 785 N N . LYS A 1 97 ? -0.487 -4.747 -20.672 1.00 66.38 97 LYS A N 1
ATOM 786 C CA . LYS A 1 97 ? 0.444 -4.156 -21.640 1.00 66.38 97 LYS A CA 1
ATOM 787 C C . LYS A 1 97 ? -0.366 -3.559 -22.784 1.00 66.38 97 LYS A C 1
ATOM 789 O O . LYS A 1 97 ? -0.909 -4.308 -23.591 1.00 66.38 97 LYS A O 1
ATOM 794 N N . HIS A 1 98 ? -0.439 -2.236 -22.863 1.00 59.81 98 HIS A N 1
ATOM 795 C CA . HIS A 1 98 ? -0.904 -1.579 -24.083 1.00 59.81 98 HIS A CA 1
ATOM 796 C C . HIS A 1 98 ? 0.178 -1.777 -25.158 1.00 59.81 98 HIS A C 1
ATOM 798 O O . HIS A 1 98 ? 1.309 -1.328 -24.952 1.00 59.81 98 HIS A O 1
ATOM 804 N N . HIS A 1 99 ? -0.145 -2.560 -26.197 1.00 52.47 99 HIS A N 1
ATOM 805 C CA . HIS A 1 99 ? 0.642 -2.662 -27.433 1.00 52.47 99 HIS A CA 1
ATOM 806 C C . HIS A 1 99 ? 0.407 -1.422 -28.291 1.00 52.47 99 HIS A C 1
ATOM 808 O O . HIS A 1 99 ? -0.737 -0.912 -28.252 1.00 52.47 99 HIS A O 1
#

Nearest PDB structures (foldseek):
  1fip-assembly1_B  TM=9.515E-01  e=6.630E-04  Escherichia coli
  3fis-assembly1_B  TM=9.447E-01  e=7.052E-04  Escherichia coli
  1etk-assembly1_A  TM=9.604E-01  e=1.308E-03  Escherichia coli
  1etv-assembly1_B  TM=9.403E-01  e=1.391E-03  Escherichia coli
  5ds9-assembly1_A  TM=8.303E-01  e=9.604E-04  Escherichia coli K-12

Radius of gyration: 19.66 Å; Cα contacts (8 Å, |Δi|>4): 46; chains: 1; bounding box: 35×57×46 Å

Secondary structure (DSSP, 8-state):
-THHHHHHHHHHHHHHT---HHHHHHHHHHHHHHHHHHHT----SHHHHHHHHHHHHHHHHHHHHTTT-HHHHHHHHTS-HHHHHHHHHHHT-------

Mean predicted aligned error: 9.54 Å